Protein 2C60 (pdb70)

Solvent-accessible surface area: 5711 Å² total

Sequence (83 aa):
GTENLSDVRIKFEHNGERRIIAFSRPVKYEDVEHKVTTVFGQPLDLHYNNELSILLKNQDDLDKAIDILDRSSSKSLRILLLS

CATH classification: 3.10.20.90

B-factor: mean 19.14, std 7.62, range [9.58, 50.12]

InterPro domains:
  IPR000270 PB1 domain [PF00564] (45-120)
  IPR000270 PB1 domain [SM00666] (44-123)
  IPR000719 Protein kinase domain [PF00069] (363-621)
  IPR000719 Protein kinase domain [PS50011] (362-622)
  IPR000719 Protein kinase domain [SM00220] (362-622)
  IPR011009 Protein kinase-like domain superfamily [SSF56112] (361-622)
  IPR034879 Mitogen-activated protein kinase kinase kinase 2/3, PB1 domain [cd06405] (45-123)
  IPR053793 PB1-like domain [PS51745] (44-123)

Radius of gyration: 12.29 Å; Cα contacts (8 Å, |Δi|>4): 113; chains: 1; bounding box: 36×27×26 Å

Foldseek 3Di:
DVVVCVWAWAWEAEPRDTDIDTDDPPDAPVVVQVVCCVVVVHGWWWWWDPPDTHTQDGDVSVVVQVVVVVPDPPGHTYIYTHD

Structure (mmCIF, N/CA/C/O backbone):
data_2C60
#
_entry.id   2C60
#
_cell.length_a   82.800
_cell.length_b   42.300
_cell.length_c   30.600
_cell.angle_alpha   90.00
_cell.angle_beta   106.60
_cell.angle_gamma   90.00
#
_symmetry.space_group_name_H-M   'C 1 2 1'
#
loop_
_entity.id
_entity.type
_entity.pdbx_description
1 polymer 'HUMAN MITOGEN-ACTIVATED PROTEIN KINASE KINASE KINASE 3 ISOFORM 2'
2 non-polymer 'CALCIUM ION'
3 non-polymer GLYCEROL
4 water water
#
loop_
_atom_site.group_PDB
_atom_site.id
_atom_site.type_symbol
_atom_site.label_atom_id
_atom_site.label_alt_id
_atom_site.label_comp_id
_atom_site.label_asym_id
_atom_site.label_entity_id
_atom_site.label_seq_id
_atom_site.pdbx_PDB_ins_code
_atom_site.Cartn_x
_atom_site.Cartn_y
_atom_site.Cartn_z
_atom_site.occupancy
_atom_site.B_iso_or_equiv
_atom_site.auth_seq_id
_atom_site.auth_comp_id
_atom_site.auth_asym_id
_atom_site.auth_atom_id
_atom_site.pdbx_PDB_model_num
ATOM 1 N N . GLY A 1 14 ? 5.672 41.889 10.411 1.00 32.96 -10 GLY A N 1
ATOM 2 C CA . GLY A 1 14 ? 6.271 43.253 10.313 1.00 32.76 -10 GLY A CA 1
ATOM 3 C C . GLY A 1 14 ? 5.378 44.263 10.995 1.00 32.40 -10 GLY A C 1
ATOM 4 O O . GLY A 1 14 ? 5.619 44.648 12.146 1.00 32.58 -10 GLY A O 1
ATOM 5 N N . THR A 1 15 ? 4.331 44.678 10.287 1.00 31.46 -9 THR A N 1
ATOM 6 C CA . THR A 1 15 ? 3.258 45.456 10.892 1.00 31.06 -9 THR A CA 1
ATOM 7 C C . THR A 1 15 ? 2.474 44.565 11.860 1.00 31.44 -9 THR A C 1
ATOM 8 O O . THR A 1 15 ? 2.021 45.022 12.914 1.00 31.32 -9 THR A O 1
ATOM 12 N N . GLU A 1 16 ? 2.317 43.291 11.490 1.00 31.96 -8 GLU A N 1
ATOM 13 C CA . GLU A 1 16 ? 1.741 42.281 12.378 1.00 31.79 -8 GLU A CA 1
ATOM 14 C C . GLU A 1 16 ? 2.607 42.086 13.617 1.00 31.52 -8 GLU A C 1
ATOM 15 O O . GLU A 1 16 ? 2.093 42.036 14.734 1.00 31.42 -8 GLU A O 1
ATOM 17 N N . ASN A 1 17 ? 3.922 41.988 13.422 1.00 31.21 -7 ASN A N 1
ATOM 18 C CA . ASN A 1 17 ? 4.869 41.879 14.539 1.00 30.77 -7 ASN A CA 1
ATOM 19 C C . ASN A 1 17 ? 4.789 43.068 15.491 1.00 30.00 -7 ASN A C 1
ATOM 20 O O . ASN A 1 17 ? 4.865 42.892 16.709 1.00 30.84 -7 ASN A O 1
ATOM 22 N N . LEU A 1 18 ? 4.632 44.277 14.943 1.00 28.62 -6 LEU A N 1
ATOM 23 C CA . LEU A 1 18 ? 4.432 45.464 15.781 1.00 27.79 -6 LEU A CA 1
ATOM 24 C C . LEU A 1 18 ? 3.059 45.400 16.436 1.00 27.60 -6 LEU A C 1
ATOM 25 O O . LEU A 1 18 ? 2.923 45.692 17.627 1.00 28.01 -6 LEU A O 1
ATOM 30 N N . SER A 1 30 ? 9.871 34.845 21.974 1.00 21.30 43 SER A N 1
ATOM 31 C CA . SER A 1 30 ? 10.641 33.843 21.245 1.00 20.25 43 SER A CA 1
ATOM 32 C C . SER A 1 30 ? 11.585 34.472 20.234 1.00 18.39 43 SER A C 1
ATOM 33 O O . SER A 1 30 ? 12.241 33.746 19.510 1.00 18.35 43 SER A O 1
ATOM 36 N N . ASP A 1 31 ? 11.648 35.800 20.147 1.00 17.44 44 ASP A N 1
ATOM 37 C CA . ASP A 1 31 ? 12.587 36.430 19.213 1.00 16.32 44 ASP A CA 1
ATOM 38 C C . ASP A 1 31 ? 14.019 36.033 19.550 1.00 14.98 44 ASP A C 1
ATOM 39 O O . ASP A 1 31 ? 14.364 35.780 20.733 1.00 16.42 44 ASP A O 1
ATOM 44 N N . VAL A 1 32 ? 14.841 35.993 18.508 1.00 13.42 45 VAL A N 1
ATOM 45 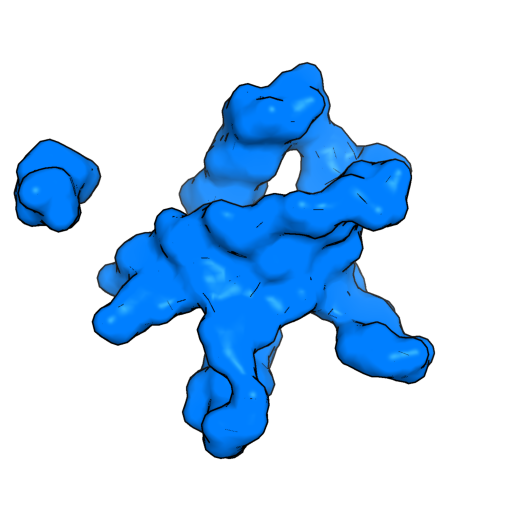C CA . VAL A 1 32 ? 16.267 35.758 18.651 1.00 12.32 45 VAL A CA 1
ATOM 46 C C . VAL A 1 32 ? 16.970 37.102 18.760 1.00 11.89 45 VAL A C 1
ATOM 47 O O . VAL A 1 32 ? 16.834 37.944 17.862 1.00 12.68 45 VAL A O 1
ATOM 51 N N . ARG A 1 33 ? 17.657 37.334 19.875 1.00 12.46 46 ARG A N 1
ATOM 52 C CA . ARG A 1 33 ? 18.418 38.552 20.084 1.00 13.49 46 ARG A CA 1
ATOM 53 C C . ARG A 1 33 ? 19.838 38.311 19.593 1.00 12.11 46 ARG A C 1
ATOM 54 O O . ARG A 1 33 ? 20.506 37.395 20.052 1.00 13.40 46 ARG A O 1
ATOM 62 N N . ILE A 1 34 ? 20.280 39.111 18.641 1.00 10.76 47 ILE A N 1
ATOM 63 C CA . ILE A 1 34 ? 21.637 39.018 18.120 1.00 11.34 47 ILE A CA 1
ATOM 64 C C . ILE A 1 34 ? 22.433 40.195 18.628 1.00 11.49 47 ILE A C 1
ATOM 65 O O . ILE A 1 34 ? 22.028 41.339 18.487 1.00 12.54 47 ILE A O 1
ATOM 70 N N . LYS A 1 35 ? 23.558 39.888 19.262 1.00 11.93 48 LYS A N 1
ATOM 71 C CA . LYS A 1 35 ? 24.472 40.910 19.749 1.00 12.49 48 LYS A CA 1
ATOM 72 C C . LYS A 1 35 ? 25.578 41.081 18.714 1.00 12.27 48 LYS A C 1
ATOM 73 O O . LYS A 1 35 ? 26.503 40.256 18.627 1.00 13.21 48 LYS A O 1
ATOM 79 N N . PHE A 1 36 ? 25.456 42.142 17.917 1.00 11.49 49 PHE A N 1
ATOM 80 C CA . PHE A 1 36 ? 26.418 42.454 16.868 1.00 11.76 49 PHE A CA 1
ATOM 81 C C . PHE A 1 36 ? 27.561 43.268 17.440 1.00 12.53 49 PHE A C 1
ATOM 82 O O 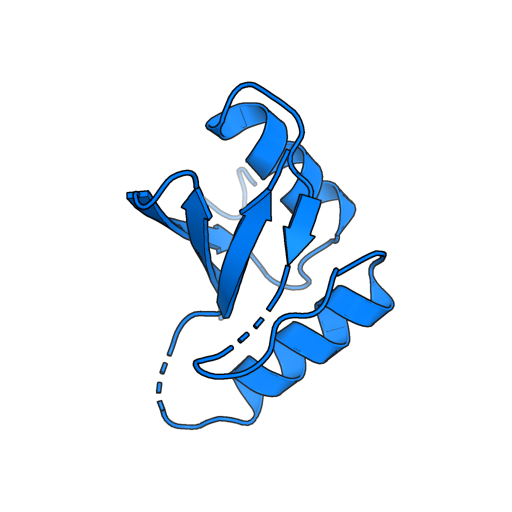. PHE A 1 36 ? 27.326 44.236 18.143 1.00 15.12 49 PHE A O 1
ATOM 90 N N . GLU A 1 37 ? 28.788 42.905 17.077 1.00 13.15 50 GLU A N 1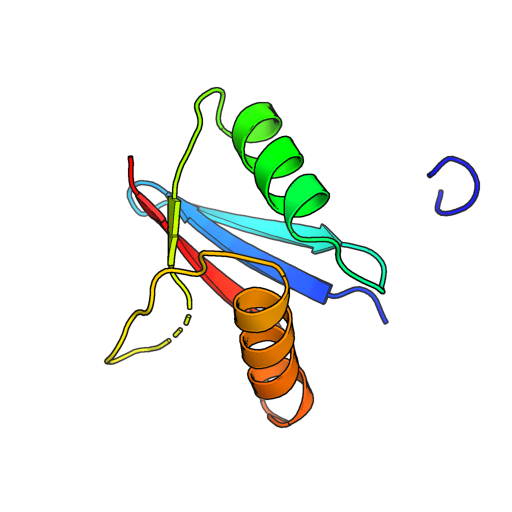
ATOM 91 C CA . GLU A 1 37 ? 29.957 43.694 17.415 1.00 14.34 50 GLU A CA 1
ATOM 92 C C . GLU A 1 37 ? 30.617 44.184 16.132 1.00 14.31 50 GLU A C 1
ATOM 93 O O . GLU A 1 37 ? 30.972 43.389 15.272 1.00 14.21 50 GLU A O 1
ATOM 99 N N . HIS A 1 38 ? 30.799 45.493 16.013 1.00 14.50 51 HIS A N 1
ATOM 100 C CA . HIS A 1 38 ? 31.513 46.058 14.886 1.00 15.60 51 HIS A CA 1
ATOM 101 C C . HIS A 1 38 ? 32.498 47.089 15.398 1.00 16.00 51 HIS A C 1
ATOM 102 O O . HIS A 1 38 ? 32.104 48.056 16.063 1.00 17.39 51 HIS A O 1
ATOM 109 N N . ASN A 1 39 ? 33.785 46.884 15.112 1.00 16.06 52 ASN A N 1
ATOM 110 C CA . ASN A 1 39 ? 34.864 47.773 15.556 1.00 17.50 52 ASN A CA 1
ATOM 111 C C . ASN A 1 39 ? 34.765 48.070 17.047 1.00 18.33 52 ASN A C 1
ATOM 112 O O . ASN A 1 39 ? 34.934 49.207 17.479 1.00 20.27 52 ASN A O 1
ATOM 117 N N . GLY A 1 40 ? 34.553 47.019 17.830 1.00 19.18 53 GLY A N 1
ATOM 118 C CA . GLY A 1 40 ? 34.529 47.067 19.295 1.00 20.79 53 GLY A CA 1
ATOM 119 C C . GLY A 1 40 ? 33.240 47.559 19.932 1.00 21.83 53 GLY A C 1
ATOM 120 O O . GLY A 1 40 ? 33.130 47.560 21.163 1.00 24.88 53 GLY A O 1
ATOM 121 N N . GLU A 1 41 ? 32.271 47.983 19.118 1.00 21.60 54 GLU A N 1
ATOM 122 C CA . GLU A 1 41 ? 30.998 48.511 19.599 1.00 21.51 54 GLU A CA 1
ATOM 123 C C . GLU A 1 41 ? 29.940 47.433 19.437 1.00 20.77 54 GLU A C 1
ATOM 124 O O . GLU A 1 41 ? 29.896 46.759 18.404 1.00 20.26 54 GLU A O 1
ATOM 126 N N . ARG A 1 42 ? 29.119 47.254 20.460 1.00 19.88 55 ARG A N 1
ATOM 127 C CA . ARG A 1 42 ? 28.112 46.198 20.455 1.00 20.20 55 ARG A CA 1
ATOM 128 C C . ARG A 1 42 ? 26.708 46.762 20.532 1.00 18.87 55 ARG A C 1
ATOM 129 O O . ARG A 1 42 ? 26.457 47.791 21.183 1.00 20.60 55 ARG A O 1
ATOM 137 N N . ARG A 1 43 ? 25.784 46.091 19.856 1.00 17.27 56 ARG A N 1
ATOM 138 C CA . ARG A 1 43 ? 24.370 46.401 19.999 1.00 17.42 56 ARG A CA 1
ATOM 139 C C . ARG A 1 43 ? 23.547 45.166 19.763 1.00 16.30 56 ARG A C 1
ATOM 140 O O . ARG A 1 43 ? 23.956 44.271 19.046 1.00 17.30 56 ARG A O 1
ATOM 148 N N . ILE A 1 44 ? 22.374 45.142 20.357 1.00 14.92 57 ILE A N 1
ATOM 149 C CA . ILE A 1 44 ? 21.492 43.992 20.269 1.00 14.23 57 ILE A CA 1
ATOM 150 C C . ILE A 1 44 ? 20.332 44.340 19.350 1.00 13.32 57 ILE A C 1
ATOM 151 O O . ILE A 1 44 ? 19.701 45.396 19.504 1.00 15.00 57 ILE A O 1
ATOM 156 N N . ILE A 1 45 ? 20.068 43.456 18.394 1.00 11.86 58 ILE A N 1
ATOM 157 C CA . ILE A 1 45 ? 18.934 43.584 17.512 1.00 12.55 58 ILE A CA 1
ATOM 158 C C . ILE A 1 45 ? 18.164 42.267 17.550 1.00 12.42 58 ILE A C 1
ATOM 159 O O . ILE A 1 45 ? 18.748 41.204 17.444 1.00 12.30 58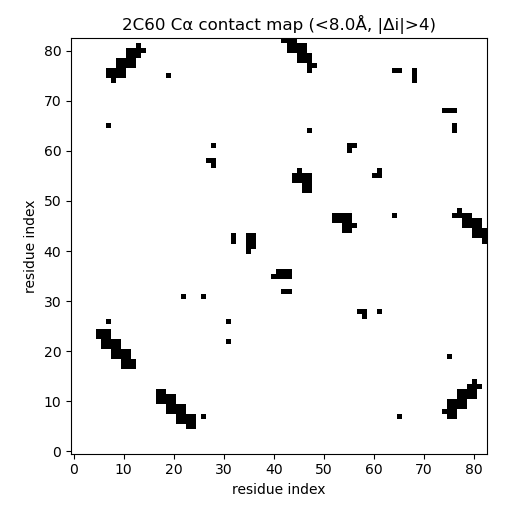 ILE A O 1
ATOM 164 N N . ALA A 1 46 ? 16.850 42.362 17.723 1.00 12.43 59 ALA A N 1
ATOM 165 C CA . ALA A 1 46 ? 15.966 41.217 17.794 1.00 13.35 59 ALA A CA 1
ATOM 166 C C . ALA A 1 46 ? 15.387 40.858 16.437 1.00 12.55 59 ALA A C 1
ATOM 167 O O . ALA A 1 46 ? 15.052 41.737 15.635 1.00 14.83 59 ALA A O 1
ATOM 169 N N . PHE A 1 47 ? 15.282 39.556 16.187 1.00 12.83 60 PHE A N 1
ATOM 170 C CA . PHE A 1 47 ? 14.705 39.013 14.962 1.00 13.29 60 PHE A CA 1
ATOM 171 C C . PHE A 1 47 ? 13.611 38.001 15.299 1.00 13.82 60 PHE A C 1
ATOM 172 O O . PHE A 1 47 ? 13.824 37.090 16.100 1.00 14.24 60 PHE A O 1
ATOM 180 N N . SER A 1 48 ? 12.456 38.118 14.654 1.00 15.50 61 SER A N 1
ATOM 181 C CA . SER A 1 48 ? 11.407 37.121 14.822 1.00 16.79 61 SER A CA 1
ATOM 182 C C . SER A 1 48 ? 11.767 35.799 14.153 1.00 16.13 61 SER A C 1
ATOM 183 O O . SER A 1 48 ? 12.394 35.780 13.089 1.00 16.33 61 SER A O 1
ATOM 188 N N . ARG A 1 49 ? 11.348 34.700 14.772 1.00 15.77 62 ARG A N 1
ATOM 189 C CA . ARG A 1 49 ? 11.539 33.369 14.188 1.00 15.75 62 ARG A CA 1
ATOM 190 C C . ARG A 1 49 ? 10.442 33.067 13.171 1.00 16.81 62 ARG A C 1
ATOM 191 O O . ARG A 1 49 ? 9.301 33.537 13.336 1.00 18.72 62 ARG A O 1
ATOM 199 N N . PRO A 1 50 ? 10.777 32.282 12.126 1.00 17.47 63 PRO A N 1
ATOM 200 C CA .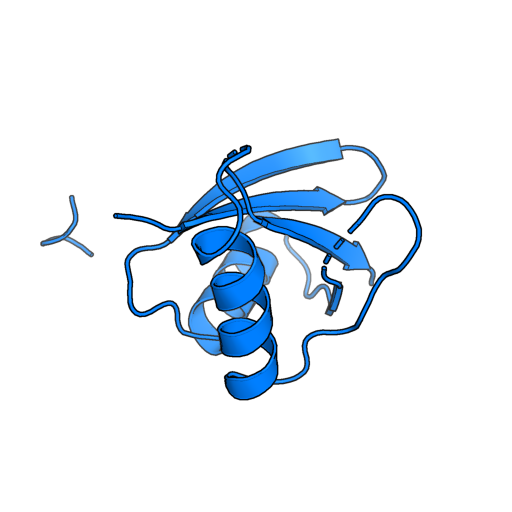 PRO A 1 50 ? 12.105 31.770 11.793 1.00 17.16 63 PRO A CA 1
ATOM 201 C C . PRO A 1 50 ? 13.007 32.873 11.250 1.00 16.56 63 PRO A C 1
ATOM 202 O O . PRO A 1 50 ? 12.577 33.685 10.423 1.00 17.95 63 PRO A O 1
ATOM 206 N N . VAL A 1 51 ? 14.241 32.925 11.726 1.00 14.98 64 VAL A N 1
ATOM 207 C CA . VAL A 1 51 ? 15.173 33.965 11.312 1.00 13.98 64 VAL A CA 1
ATOM 208 C C . VAL A 1 51 ? 15.772 33.573 9.966 1.00 14.18 64 VAL A C 1
ATOM 209 O O . VAL A 1 51 ? 16.398 32.510 9.848 1.00 15.03 64 VAL A O 1
ATOM 213 N N . LYS A 1 52 ? 15.591 34.435 8.972 1.00 14.60 65 LYS A N 1
ATOM 214 C CA . LYS A 1 52 ? 16.106 34.211 7.626 1.00 14.23 65 LYS A CA 1
ATOM 215 C C . LYS A 1 52 ? 17.455 34.885 7.435 1.00 13.42 65 LYS A C 1
ATOM 216 O O . LYS A 1 52 ? 17.617 36.048 7.759 1.00 13.44 65 LYS A O 1
ATOM 220 N N . TYR A 1 53 ? 18.406 34.140 6.905 1.00 13.17 66 TYR A N 1
ATOM 221 C CA . TYR A 1 53 ? 19.753 34.649 6.643 1.00 13.50 66 TYR A CA 1
ATOM 222 C C . TYR A 1 53 ? 19.716 35.951 5.854 1.00 13.32 66 TYR A C 1
ATOM 223 O O . TYR A 1 53 ? 20.375 36.909 6.210 1.00 12.65 66 TYR A O 1
ATOM 232 N N . GLU A 1 54 ? 18.906 35.999 4.800 1.00 14.44 67 GLU A N 1
ATOM 233 C CA . GLU A 1 54 ? 18.868 37.176 3.954 1.00 15.74 67 GLU A CA 1
ATOM 234 C C . GLU A 1 54 ? 18.321 38.397 4.712 1.00 15.42 67 GLU A C 1
ATOM 235 O O . GLU A 1 54 ? 18.724 39.537 4.444 1.00 15.41 67 GLU A O 1
ATOM 246 N N . ASP A 1 55 ? 17.473 38.161 5.702 1.00 15.06 68 ASP A N 1
ATOM 247 C CA . ASP A 1 55 ? 16.935 39.243 6.509 1.00 15.50 68 ASP A CA 1
ATOM 248 C C . ASP A 1 55 ? 17.975 39.786 7.484 1.00 14.10 68 ASP A C 1
ATOM 249 O O . ASP A 1 55 ? 18.060 40.994 7.710 1.00 1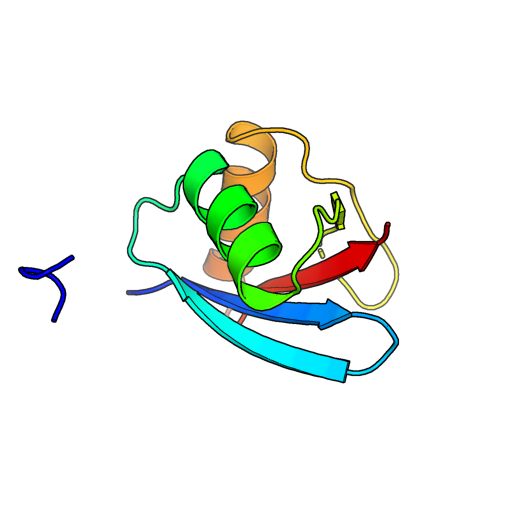3.55 68 ASP A O 1
ATOM 254 N N . VAL A 1 56 ? 18.788 38.903 8.060 1.00 12.39 69 VAL A N 1
ATOM 255 C CA . VAL A 1 56 ? 19.877 39.360 8.922 1.00 12.04 69 VAL A CA 1
ATOM 256 C C . VAL A 1 56 ? 20.883 40.164 8.098 1.00 11.89 69 VAL A C 1
ATOM 257 O O . VAL A 1 56 ? 21.300 41.240 8.503 1.00 11.38 69 VAL A O 1
ATOM 261 N N . GLU A 1 57 ? 21.265 39.653 6.936 1.00 12.24 70 GLU A N 1
ATOM 262 C CA . GLU A 1 57 ? 22.220 40.355 6.088 1.00 12.98 70 GLU A CA 1
ATOM 263 C C . GLU A 1 57 ? 21.687 41.745 5.724 1.00 12.29 70 GLU A C 1
ATOM 264 O O . GLU A 1 57 ? 22.396 42.738 5.784 1.00 12.50 70 GLU A O 1
ATOM 275 N N . HIS A 1 58 ? 20.431 41.812 5.313 1.00 12.50 71 HIS A N 1
ATOM 276 C CA . HIS A 1 58 ? 19.836 43.088 4.956 1.00 13.22 71 HIS A CA 1
ATOM 277 C C . HIS A 1 58 ? 19.793 44.059 6.130 1.00 12.57 71 HIS A C 1
ATOM 278 O O . HIS A 1 58 ? 20.067 45.257 5.962 1.00 12.37 71 HIS A O 1
ATOM 285 N N . LYS A 1 59 ? 19.446 43.567 7.314 1.00 11.64 72 LYS A N 1
ATOM 286 C CA . LYS A 1 59 ? 19.399 44.441 8.479 1.00 11.87 72 LYS A CA 1
ATOM 287 C C . LYS A 1 59 ? 20.783 44.974 8.801 1.00 11.38 72 LYS A C 1
ATOM 288 O O . LYS A 1 59 ? 20.942 46.139 9.111 1.00 11.93 72 LYS A O 1
ATOM 294 N N . VAL A 1 60 ? 21.805 44.125 8.717 1.00 11.48 73 VAL A N 1
ATOM 295 C CA . VAL A 1 60 ? 23.171 44.568 8.964 1.00 11.67 73 VAL A CA 1
ATOM 296 C C . VAL A 1 60 ? 23.588 45.653 7.979 1.00 12.45 73 VAL A C 1
ATOM 297 O O . VAL A 1 60 ? 24.096 46.695 8.397 1.00 12.43 73 VAL A O 1
ATOM 301 N N . THR A 1 61 ? 23.350 45.444 6.697 1.00 12.59 74 THR A N 1
ATOM 302 C CA . THR A 1 61 ? 23.728 46.436 5.716 1.00 13.30 74 THR A CA 1
ATOM 303 C C . THR A 1 61 ? 23.008 47.771 5.976 1.00 13.86 74 THR A C 1
ATOM 304 O O . THR A 1 61 ? 23.585 48.855 5.876 1.00 15.19 74 THR A O 1
ATOM 308 N N . THR A 1 62 ? 21.736 47.671 6.326 1.00 12.93 75 THR A N 1
ATOM 309 C CA . THR A 1 62 ? 20.927 48.860 6.576 1.00 13.45 75 THR A CA 1
ATOM 310 C C . THR A 1 62 ? 21.401 49.619 7.820 1.00 13.48 75 THR A C 1
ATOM 311 O O . THR A 1 62 ? 21.552 50.842 7.806 1.00 15.40 75 THR A O 1
ATOM 315 N N . VAL A 1 63 ? 21.624 48.892 8.910 1.00 14.19 76 VAL A N 1
ATOM 316 C CA . VAL A 1 63 ? 22.002 49.518 10.169 1.00 15.38 76 VAL A CA 1
ATOM 317 C C . VAL A 1 63 ? 23.409 50.087 10.186 1.00 16.07 76 VAL A C 1
ATOM 318 O O . VAL A 1 63 ? 23.620 51.160 10.743 1.00 17.61 76 VAL A O 1
ATOM 322 N N . PHE A 1 64 ? 24.368 49.358 9.616 1.00 16.07 77 PHE A N 1
ATOM 323 C CA . PHE A 1 64 ? 25.771 49.733 9.657 1.00 17.64 77 PHE A CA 1
ATOM 324 C C . PHE A 1 64 ? 26.190 50.512 8.424 1.00 19.04 77 PHE A C 1
ATOM 325 O O . PHE A 1 64 ? 27.301 51.037 8.387 1.00 21.75 77 PHE A O 1
ATOM 333 N N . GLY A 1 65 ? 25.312 50.605 7.427 1.00 20.16 78 GLY A N 1
ATOM 334 C CA . GLY A 1 65 ? 25.580 51.429 6.252 1.00 20.93 78 GLY A CA 1
ATOM 335 C C . GLY A 1 65 ? 26.584 50.843 5.287 1.00 20.91 78 GLY A C 1
ATOM 336 O O . GLY A 1 65 ? 27.083 51.544 4.407 1.00 22.52 78 GLY A O 1
ATOM 337 N N . GLN A 1 66 ? 26.882 49.552 5.438 1.00 20.12 79 GLN A N 1
ATOM 338 C CA . GLN A 1 66 ? 27.815 48.845 4.566 1.00 20.33 79 GLN A CA 1
ATOM 339 C C . GLN A 1 66 ? 27.597 47.362 4.793 1.00 19.28 79 GLN A C 1
ATOM 340 O O . GLN A 1 66 ? 27.183 46.982 5.894 1.00 18.22 79 GLN A O 1
ATOM 346 N N . PRO A 1 67 ? 27.875 46.531 3.774 1.00 19.35 80 PRO A N 1
ATOM 347 C CA . PRO A 1 67 ? 27.779 45.083 4.002 1.00 18.84 80 PRO A CA 1
ATOM 348 C C . PRO A 1 67 ? 28.912 44.616 4.884 1.00 17.98 80 PRO A C 1
ATOM 349 O O . PRO A 1 67 ? 30.052 45.069 4.743 1.00 19.42 80 PRO A O 1
ATOM 353 N N . LEU A 1 68 ? 28.593 43.704 5.786 1.00 15.87 81 LEU A N 1
ATOM 354 C CA . LEU A 1 68 ? 29.572 43.125 6.708 1.00 15.27 81 LEU A CA 1
ATOM 355 C C . LEU A 1 68 ? 29.339 41.647 6.838 1.00 15.26 81 LEU A C 1
ATOM 356 O O . LEU A 1 68 ? 28.194 41.205 6.943 1.00 16.72 81 LEU A O 1
ATOM 361 N N . ASP A 1 69 ? 30.420 40.874 6.895 1.00 14.93 82 ASP A N 1
ATOM 362 C CA . ASP A 1 69 ? 30.321 39.432 7.062 1.00 14.98 82 ASP A CA 1
ATOM 363 C C . ASP A 1 69 ? 29.958 39.085 8.500 1.00 13.41 82 ASP A C 1
ATOM 364 O O . ASP A 1 69 ? 30.416 39.741 9.417 1.00 13.77 82 ASP A O 1
ATOM 369 N N . LEU A 1 70 ? 29.158 38.037 8.660 1.00 13.06 83 LEU A N 1
ATOM 370 C CA . LEU A 1 70 ? 28.696 37.561 9.963 1.00 13.03 83 LEU A CA 1
ATOM 371 C C . LEU A 1 70 ? 29.587 36.430 10.477 1.00 12.90 83 LEU A C 1
ATOM 372 O O . LEU A 1 70 ? 29.674 35.388 9.859 1.00 13.16 83 LEU A O 1
ATOM 377 N N . HIS A 1 71 ? 30.204 36.631 11.622 1.00 12.92 84 HIS A N 1
ATOM 378 C CA . HIS A 1 71 ? 31.010 35.592 12.234 1.00 13.19 84 HIS A CA 1
ATOM 379 C C . HIS A 1 71 ? 30.445 35.253 13.611 1.00 12.64 84 HIS A C 1
ATOM 380 O O . HIS A 1 71 ? 30.468 36.088 14.500 1.00 14.11 84 HIS A O 1
ATOM 387 N N . TYR A 1 72 ? 29.912 34.055 13.778 1.00 12.12 85 TYR A N 1
ATOM 388 C CA . TYR A 1 72 ? 29.492 33.590 15.094 1.00 11.69 85 TYR A CA 1
ATOM 389 C C . TYR A 1 72 ? 30.728 33.514 15.944 1.00 11.56 85 TYR A C 1
ATOM 390 O O . TYR A 1 72 ? 31.715 32.968 15.518 1.00 12.37 85 TYR A O 1
ATOM 415 N N . ASN A 1 74 ? 32.467 32.776 19.960 1.00 14.71 87 ASN A N 1
ATOM 416 C CA . ASN A 1 74 ? 32.501 32.588 21.393 1.00 16.83 87 ASN A CA 1
ATOM 417 C C . ASN A 1 74 ? 33.814 33.142 21.936 1.00 18.27 87 ASN A C 1
ATOM 418 O O . ASN A 1 74 ? 34.486 33.890 21.265 1.00 19.24 87 ASN A O 1
ATOM 423 N N . ASN A 1 75 ? 34.194 32.811 23.153 1.00 20.34 88 ASN A N 1
ATOM 424 C CA . ASN A 1 75 ? 35.409 33.415 23.694 1.00 21.92 88 ASN A CA 1
ATOM 425 C C . ASN A 1 75 ? 36.692 32.956 23.012 1.00 22.22 88 ASN A C 1
ATOM 426 O O . ASN A 1 75 ? 37.723 33.663 23.078 1.00 24.52 88 ASN A O 1
ATOM 431 N N . GLU A 1 76 ? 36.639 31.794 22.363 1.00 20.55 89 GLU A N 1
ATOM 432 C CA . GLU A 1 76 ? 37.826 31.207 21.745 1.00 20.23 89 GLU A CA 1
ATOM 433 C C . GLU A 1 76 ? 37.782 31.096 20.224 1.00 17.34 89 GLU A C 1
ATOM 434 O O . GLU A 1 76 ? 38.819 31.134 19.609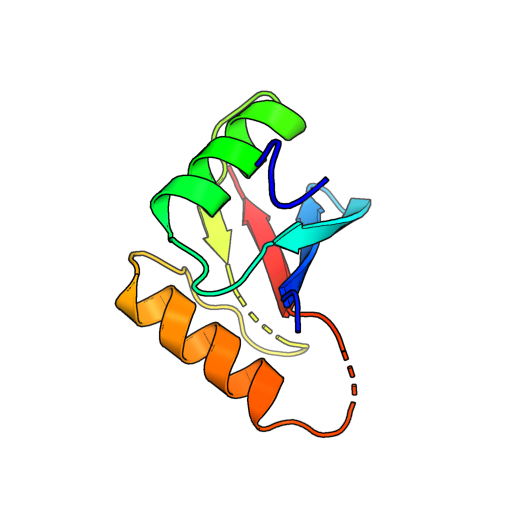 1.00 17.73 89 GLU A O 1
ATOM 440 N N . LEU A 1 77 ? 36.607 30.909 19.628 1.00 15.07 90 LEU A N 1
ATOM 441 C CA . LEU A 1 77 ? 36.494 30.559 18.212 1.00 15.10 90 LEU A CA 1
ATOM 442 C C . LEU A 1 77 ? 35.522 31.513 17.535 1.00 13.66 90 LEU A C 1
ATOM 443 O O . LEU A 1 77 ? 34.586 32.004 18.154 1.00 15.25 90 LEU A O 1
ATOM 448 N N . SER A 1 78 ? 35.731 31.764 16.247 1.00 12.01 91 SER A N 1
ATOM 449 C CA . SER A 1 78 ? 34.679 32.340 15.443 1.00 12.34 91 SER A CA 1
ATOM 450 C C . SER A 1 78 ? 34.539 31.563 14.149 1.00 11.69 91 SER A C 1
ATOM 451 O O . SER A 1 78 ? 35.493 30.956 13.668 1.00 11.97 91 SER A O 1
ATOM 454 N N . ILE A 1 79 ? 33.337 31.619 13.574 1.00 10.97 92 ILE A N 1
ATOM 455 C CA . ILE A 1 79 ? 33.025 30.892 12.365 1.00 12.64 92 ILE A CA 1
ATOM 456 C C . ILE A 1 79 ? 32.148 31.760 11.480 1.00 10.24 92 ILE A C 1
ATOM 457 O O . ILE A 1 79 ? 31.120 32.240 11.911 1.00 11.15 92 ILE A O 1
ATOM 462 N N . LEU A 1 80 ? 32.550 31.913 10.225 1.00 10.47 93 LEU A N 1
ATOM 463 C CA . LEU A 1 80 ? 31.770 32.659 9.261 1.00 11.62 93 LEU A CA 1
ATOM 464 C C . LEU A 1 80 ? 30.459 31.951 9.009 1.00 11.82 93 LEU A C 1
ATOM 465 O O . LEU A 1 80 ? 30.430 30.762 8.730 1.00 13.22 93 LEU A O 1
ATOM 470 N N . LEU A 1 81 ? 29.369 32.706 9.044 1.00 10.70 94 LEU A N 1
ATOM 471 C CA . LEU A 1 81 ? 28.041 32.182 8.697 1.00 11.34 94 LEU A CA 1
ATOM 472 C C . LEU A 1 81 ? 27.747 32.544 7.247 1.00 11.73 94 LEU A C 1
ATOM 473 O O . LEU A 1 81 ? 27.589 33.724 6.914 1.00 12.71 94 LEU A O 1
ATOM 478 N N . LYS A 1 82 ? 27.699 31.517 6.396 1.00 12.34 95 LYS A N 1
ATOM 479 C CA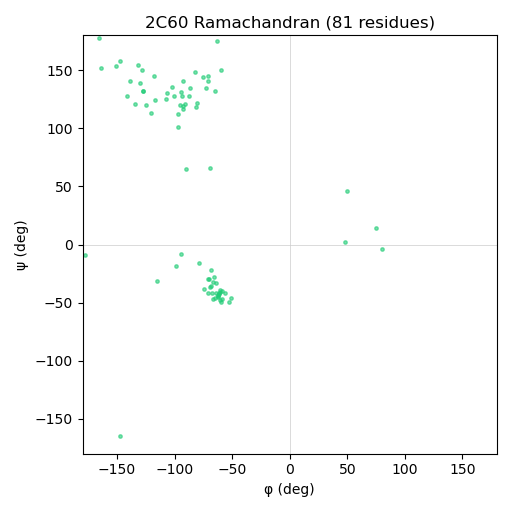 . LYS A 1 82 ? 27.682 31.695 4.954 1.00 13.62 95 LYS A CA 1
ATOM 480 C C . LYS A 1 82 ? 26.289 31.605 4.362 1.00 13.03 95 LYS A C 1
ATOM 481 O O . LYS A 1 82 ? 26.063 32.039 3.225 1.00 13.21 95 LYS A O 1
ATOM 487 N N . ASN A 1 83 ? 25.354 31.018 5.104 1.00 11.79 96 ASN A N 1
ATOM 488 C CA . ASN A 1 83 ? 24.060 30.667 4.541 1.00 12.31 96 ASN A CA 1
ATOM 489 C C . ASN A 1 83 ? 23.076 30.343 5.667 1.00 11.84 96 ASN A C 1
ATOM 490 O O . ASN A 1 83 ? 23.429 30.338 6.847 1.00 11.19 96 ASN A O 1
ATOM 495 N N . GLN A 1 84 ? 21.848 30.049 5.278 1.00 12.08 97 GLN A N 1
ATOM 496 C CA . GLN A 1 84 ? 20.788 29.716 6.213 1.00 12.41 97 GLN A CA 1
ATOM 497 C C . GLN A 1 84 ? 21.150 28.540 7.109 1.00 12.62 97 GLN A C 1
ATOM 498 O O . GLN A 1 84 ? 20.852 28.545 8.303 1.00 12.86 97 GLN A O 1
ATOM 504 N N . ASP A 1 85 ? 21.767 27.507 6.551 1.00 13.17 98 ASP A N 1
ATOM 505 C CA . ASP A 1 85 ? 22.105 26.324 7.356 1.00 14.45 98 ASP A CA 1
ATOM 506 C C . ASP A 1 85 ? 23.077 26.688 8.465 1.00 13.12 98 ASP A C 1
ATOM 507 O O . ASP A 1 85 ? 22.929 26.246 9.602 1.00 13.06 98 ASP A O 1
ATOM 512 N N . ASP A 1 86 ? 24.086 27.493 8.138 1.00 11.57 99 ASP A N 1
ATOM 513 C CA . ASP A 1 86 ? 25.038 27.922 9.164 1.00 11.91 99 ASP A CA 1
ATOM 514 C C . ASP A 1 86 ? 24.331 28.741 10.239 1.00 10.77 99 ASP A C 1
ATOM 515 O O . ASP A 1 86 ? 24.580 28.576 11.422 1.00 10.38 99 ASP A O 1
ATOM 520 N N . LEU A 1 87 ? 23.477 29.660 9.824 1.00 10.28 100 LEU A N 1
ATOM 521 C CA . LEU A 1 87 ? 22.748 30.494 10.779 1.00 9.94 100 LEU A CA 1
ATOM 522 C C . LEU A 1 87 ? 21.848 29.642 11.686 1.00 9.58 100 LEU A C 1
ATOM 523 O O . LEU A 1 87 ? 21.794 29.837 12.903 1.00 9.66 100 LEU A O 1
ATOM 528 N N . ASP A 1 88 ? 21.162 28.664 11.088 1.00 10.92 101 ASP A N 1
ATOM 529 C CA . ASP A 1 88 ? 20.294 27.781 11.880 1.00 11.17 101 ASP A CA 1
ATOM 530 C C . ASP A 1 88 ? 21.097 27.017 12.938 1.00 10.48 101 ASP A C 1
ATOM 531 O O . ASP A 1 88 ? 20.651 26.845 14.082 1.00 10.74 101 ASP A O 1
ATOM 536 N N . LYS A 1 89 ? 22.300 26.570 12.586 1.00 10.95 102 LYS A N 1
ATOM 537 C CA . LYS A 1 89 ? 23.145 25.850 13.538 1.00 11.70 102 LYS A CA 1
ATOM 538 C C . LYS A 1 89 ? 23.634 26.773 14.635 1.00 10.78 102 LYS A C 1
ATOM 539 O O . LYS A 1 89 ? 23.698 26.358 15.793 1.00 11.78 102 LYS A O 1
ATOM 543 N N . ALA A 1 90 ? 23.922 28.027 14.316 1.00 9.82 103 ALA A N 1
ATOM 544 C CA . ALA A 1 90 ? 24.321 28.973 15.347 1.00 10.50 103 ALA A CA 1
ATOM 545 C C . ALA A 1 90 ? 23.171 29.281 16.305 1.00 10.56 103 ALA A C 1
ATOM 546 O O . ALA A 1 90 ? 23.362 29.289 17.525 1.00 10.75 103 ALA A O 1
ATOM 548 N N . ILE A 1 91 ? 21.963 29.448 15.765 1.00 10.40 104 ILE A N 1
ATOM 549 C CA . ILE A 1 91 ? 20.798 29.669 16.600 1.00 11.21 104 ILE A CA 1
ATOM 550 C C . ILE A 1 91 ? 20.533 28.451 17.478 1.00 11.13 104 ILE A C 1
ATOM 551 O O . ILE A 1 91 ? 20.066 28.585 18.624 1.00 12.32 104 ILE A O 1
ATOM 556 N N . ASP A 1 92 ? 20.832 27.265 16.969 1.00 11.63 105 ASP A N 1
ATOM 557 C CA . ASP A 1 92 ? 20.655 26.096 17.787 1.00 12.45 105 ASP A CA 1
ATOM 558 C C . ASP A 1 92 ? 21.607 26.041 18.967 1.00 12.76 105 ASP A C 1
ATOM 559 O O . ASP A 1 92 ? 21.239 25.541 20.016 1.00 13.46 105 ASP A O 1
ATOM 564 N N . ILE A 1 93 ? 22.825 26.569 18.820 1.00 12.50 106 ILE A N 1
ATOM 565 C CA . ILE A 1 93 ? 23.724 26.695 19.972 1.00 13.38 106 ILE A CA 1
ATOM 566 C C . ILE A 1 93 ? 23.084 27.556 21.044 1.00 13.27 106 ILE A C 1
ATOM 567 O O . ILE A 1 93 ? 23.028 27.192 22.231 1.00 13.90 106 ILE A O 1
ATOM 572 N N . LEU A 1 94 ? 22.598 28.709 20.626 1.00 12.62 107 LEU A N 1
ATOM 573 C CA . LEU A 1 94 ? 21.872 29.619 21.494 1.00 13.16 107 LEU A CA 1
ATOM 574 C C . LEU A 1 94 ? 20.728 28.902 22.211 1.00 12.62 107 LEU A C 1
ATOM 575 O O . LEU A 1 94 ? 20.588 28.971 23.432 1.00 13.58 107 LEU A O 1
ATOM 580 N N . ASP A 1 95 ? 19.924 28.174 21.462 1.00 12.59 108 ASP A N 1
ATOM 581 C CA . ASP A 1 95 ? 18.752 27.545 22.038 1.00 14.21 108 ASP A CA 1
ATOM 582 C C . ASP A 1 95 ? 19.080 26.394 22.974 1.00 14.20 108 ASP A C 1
ATOM 583 O O . ASP A 1 95 ? 18.335 26.135 23.933 1.00 16.05 108 ASP A O 1
ATOM 588 N N . ARG A 1 96 ? 20.181 25.703 22.733 1.00 14.84 109 ARG A N 1
ATOM 589 C CA . ARG A 1 96 ? 20.591 24.613 23.610 1.00 16.76 109 ARG A CA 1
ATOM 590 C C . ARG A 1 96 ? 21.269 25.077 24.881 1.00 17.64 109 ARG A C 1
ATOM 591 O O . ARG A 1 96 ? 21.387 24.303 25.830 1.00 20.48 109 ARG A O 1
ATOM 599 N N . SER A 1 97 ? 21.712 26.327 24.927 1.00 16.80 110 SER A N 1
ATOM 600 C CA . SER A 1 97 ? 22.422 26.833 26.097 1.00 18.26 110 SER A CA 1
ATOM 601 C C . SER A 1 97 ? 21.469 27.505 27.063 1.00 18.47 110 SER A C 1
ATOM 602 O O . SER A 1 97 ? 20.746 28.418 26.694 1.00 19.41 110 SER A O 1
ATOM 605 N N . SER A 1 98 ? 21.499 27.104 28.326 1.00 19.46 111 SER A N 1
ATOM 606 C CA . SER A 1 98 ? 20.669 27.777 29.333 1.00 20.16 111 SER A CA 1
ATOM 607 C C . SER A 1 98 ? 21.158 29.188 29.685 1.00 18.73 111 SER A C 1
ATOM 608 O O . SER A 1 98 ? 20.362 30.068 30.014 1.00 20.61 111 SER A O 1
ATOM 611 N N . SER A 1 99 ? 22.457 29.422 29.577 1.00 18.10 112 SER A N 1
ATOM 612 C CA . SER A 1 99 ? 23.009 30.708 29.971 1.00 18.60 112 SER A CA 1
ATOM 613 C C . SER A 1 99 ? 23.065 31.743 28.874 1.00 17.85 112 SER A C 1
ATOM 614 O O . SER A 1 99 ? 23.060 32.938 29.181 1.00 19.02 112 SER A O 1
ATOM 629 N N . LYS A 1 101 ? 21.844 34.196 26.231 1.00 15.05 114 LYS A N 1
ATOM 630 C CA . LYS A 1 101 ? 20.610 34.945 26.049 1.00 15.03 114 LYS A CA 1
ATOM 631 C C . LYS A 1 101 ? 20.608 35.775 24.755 1.00 14.55 114 LYS A C 1
ATOM 632 O O . LYS A 1 101 ? 19.569 36.347 24.371 1.00 14.89 114 LYS A O 1
ATOM 638 N N . SER A 1 102 ? 21.765 35.837 24.097 1.00 13.86 115 SER A N 1
ATOM 639 C CA . SER A 1 102 ? 21.861 36.461 22.791 1.00 13.15 115 SER A CA 1
ATOM 640 C C . SER A 1 102 ? 22.917 35.740 21.969 1.00 12.68 115 SER A C 1
ATOM 641 O O . SER A 1 102 ? 23.797 35.049 22.512 1.00 14.34 115 SER A O 1
ATOM 644 N N . LEU A 1 103 ? 22.807 35.877 20.665 1.00 12.22 116 LEU A N 1
ATOM 645 C CA . LEU A 1 103 ? 23.710 35.261 19.734 1.00 12.58 116 LEU A CA 1
ATOM 646 C C . LEU A 1 103 ? 24.834 36.243 19.409 1.00 12.87 116 LEU A C 1
ATOM 647 O O . LEU A 1 103 ? 24.572 37.297 18.850 1.00 12.55 116 LEU A O 1
ATOM 652 N N . ARG A 1 104 ? 26.074 35.900 19.753 1.00 13.21 117 ARG A N 1
ATOM 653 C CA . ARG A 1 104 ? 27.205 36.802 19.531 1.00 14.45 117 ARG A CA 1
ATOM 654 C C . ARG A 1 104 ? 27.688 36.715 18.086 1.00 12.72 117 ARG A C 1
ATOM 655 O O . ARG A 1 104 ? 28.195 35.669 17.666 1.00 12.62 117 ARG A O 1
ATOM 670 N N . ILE A 1 105 ? 27.615 37.817 17.360 1.00 11.62 118 ILE A N 1
ATOM 671 C CA . ILE A 1 105 ? 28.075 37.903 15.988 1.00 12.44 118 ILE A CA 1
ATOM 672 C C . ILE A 1 105 ? 29.078 39.035 15.833 1.00 12.62 118 ILE A C 1
ATOM 673 O O . ILE A 1 105 ? 28.754 40.195 16.110 1.00 14.29 118 ILE A O 1
ATOM 680 N N . LEU A 1 106 ? 30.290 38.683 15.415 1.00 11.89 119 LEU A N 1
ATOM 681 C CA . LEU A 1 106 ? 31.324 39.650 15.083 1.00 12.73 119 LEU A CA 1
ATOM 682 C C . LEU A 1 106 ? 31.155 40.024 13.615 1.00 11.87 119 LEU A C 1
ATOM 683 O O . LEU A 1 106 ? 31.058 39.142 12.757 1.00 12.79 119 LEU A O 1
ATOM 688 N N . LEU A 1 107 ? 31.076 41.325 13.324 1.00 11.66 120 LEU A N 1
ATOM 689 C CA . LEU A 1 107 ? 30.945 41.823 11.964 1.00 11.59 120 LEU A CA 1
ATOM 690 C C . LEU A 1 107 ? 32.298 42.299 11.458 1.00 12.60 120 LEU A C 1
ATOM 691 O O . LEU A 1 107 ? 32.977 43.102 12.117 1.00 14.44 120 LEU A O 1
ATOM 696 N N . LEU A 1 108 ? 32.683 41.798 10.300 1.00 13.45 121 LEU A N 1
ATOM 697 C CA . LEU A 1 108 ? 33.952 42.182 9.677 1.00 15.36 121 LEU A CA 1
ATOM 698 C C . LEU A 1 108 ? 33.725 42.571 8.235 1.00 17.77 121 LEU A C 1
ATOM 699 O O . LEU A 1 108 ? 32.951 41.923 7.526 1.00 17.87 121 LEU A O 1
ATOM 704 N N . SER A 1 109 ? 34.402 43.629 7.797 1.00 20.49 122 SER A N 1
ATOM 705 C CA . SER A 1 109 ? 34.335 44.047 6.403 1.00 22.73 122 SER A CA 1
ATOM 706 C C . SER A 1 109 ? 35.216 43.094 5.632 1.00 23.88 122 SER A C 1
ATOM 707 O O . SER A 1 109 ? 36.364 42.838 6.041 1.00 25.05 122 SER A O 1
#

Secondary structure (DSSP, 8-state):
-TTT--PEEEEEEETTEEEEEEEPSSPPHHHHHHHHHHHHSS--EEE---S---B--SHHHHHHHHHHHHH-----EEEEEE-

Nearest PDB structures (foldseek):
  2c60-assembly1_A  TM=1.012E+00  e=3.846E-14  Homo sapiens
  2o2v-assembly1_B  TM=9.964E-01  e=1.959E-11  Homo sapiens
  4y5o-assembly1_B  TM=9.022E-01  e=2.827E-11  Homo sapiens
  2npt-assembly1_D  TM=9.718E-01  e=3.388E-08  Homo sapiens
  2npt-assembly2_B  TM=9.425E-01  e=3.188E-08  Homo sapiens

GO terms:
  GO:0004672 protein kinase activity (F, IDA)
  GO:0035556 intracellular signal transduction (P, IDA)
  GO:0046777 protein autophosphorylation (P, IDA)
  GO:0004672 protein kinase activity (F, IMP)
  GO:0004709 MAP kinase kinase kinase activity (F, TAS)
  GO:0000165 MAPK cascade (P, TAS)
  GO:0005829 cytosol (C, TAS)
  GO:0005515 protein binding (F, IPI)
  GO:0043123 positive regulation of canonical NF-kappaB signal transduction (P, IEP)

Organism: Homo sapiens (NCBI:txid9606)